Protein AF-A0A7S4AW35-F1 (afdb_monomer)

pLDDT: mean 77.42, std 22.17, range [33.41, 98.44]

Secondary structure (DSSP, 8-state):
---------PPP----------------STTS--SSSPPB----THHHHHHHHHHHTTS--SSSS-GGG-B-TT--B-TTTTTT-TT-----TT---TT--B-TTTTTT-TT-----TT---TT--B-TTTTTT-TT-----TT---TT-SB-----TT-TTSTTSS--

InterPro domains:
  IPR005046 Protein of unknown function DUF285 [PF03382] (67-152)
  IPR011889 Bacterial surface protein 26-residue repeat [TIGR02167] (106-129)
  IPR011889 Bacterial surface protein 26-residue repeat [TIGR02167] (131-151)

Solvent-accessible surface area (backbone atoms only — not comparable to full-atom values): 9885 Å² total; per-residue (Å²): 140,84,92,81,90,85,82,86,87,78,84,81,80,90,77,83,86,77,78,78,72,78,81,78,72,80,75,93,54,78,81,65,76,61,86,68,85,53,50,74,40,81,49,38,29,71,57,35,18,49,51,44,48,41,33,72,74,75,44,80,49,81,70,94,56,64,76,30,41,35,37,33,58,66,22,36,28,42,38,37,32,41,41,63,37,45,81,49,56,74,64,56,58,54,41,44,32,74,50,24,34,32,34,32,22,21,30,22,40,10,32,46,28,55,55,68,57,40,80,41,46,31,64,59,22,32,33,43,31,32,28,56,31,65,19,74,50,47,76,59,72,48,74,70,50,41,51,87,48,36,78,40,82,53,62,88,54,92,76,54,91,61,74,79,77,61,83,85,128

Organism: NCBI:txid44445

Foldseek 3Di:
DDDDDDDDDDDDDDDDPPPPPDDPPAPPDPPPDFPDDAAEDQDEDPVLLVLLVCVLVPHQVPPPTPCLRHACLNYAHLACNCALVCPDADDNQNYACQNYAYQALNCQLNQQHAHENLNYACQNHAYCANNCHNNNNHQYANQNYDCQNHPDPNHPDPRYPRSPPHHDD

Structure (mmCIF, N/CA/C/O backbone):
data_AF-A0A7S4AW35-F1
#
_entry.id   AF-A0A7S4AW35-F1
#
loop_
_atom_site.group_PDB
_atom_site.id
_atom_site.type_symbol
_atom_site.label_atom_id
_atom_site.label_alt_id
_atom_site.label_comp_id
_atom_site.label_asym_id
_atom_site.label_entity_id
_atom_site.label_seq_id
_atom_site.pdbx_PDB_ins_code
_atom_site.Cartn_x
_atom_site.Cartn_y
_atom_site.Cartn_z
_atom_site.occupancy
_atom_site.B_iso_or_equiv
_atom_site.auth_seq_id
_atom_site.auth_comp_id
_atom_site.auth_asym_id
_atom_site.auth_atom_id
_atom_site.pdbx_PDB_model_num
ATOM 1 N N . GLN A 1 1 ? 40.474 -36.986 -66.713 1.00 39.62 1 GLN A N 1
ATOM 2 C CA . GLN A 1 1 ? 40.648 -37.254 -65.265 1.00 39.62 1 GLN A CA 1
ATOM 3 C C . GLN A 1 1 ? 41.690 -36.288 -64.713 1.00 39.62 1 GLN A C 1
ATOM 5 O O . GLN A 1 1 ? 42.639 -36.065 -65.458 1.00 39.62 1 GLN A O 1
ATOM 10 N N . PRO A 1 2 ? 41.627 -35.814 -63.452 1.00 48.81 2 PRO A N 1
ATOM 11 C CA . PRO A 1 2 ? 40.504 -35.621 -62.509 1.00 48.81 2 PRO A CA 1
ATOM 12 C C . PRO A 1 2 ? 40.230 -34.100 -62.270 1.00 48.81 2 PRO A C 1
ATOM 14 O O 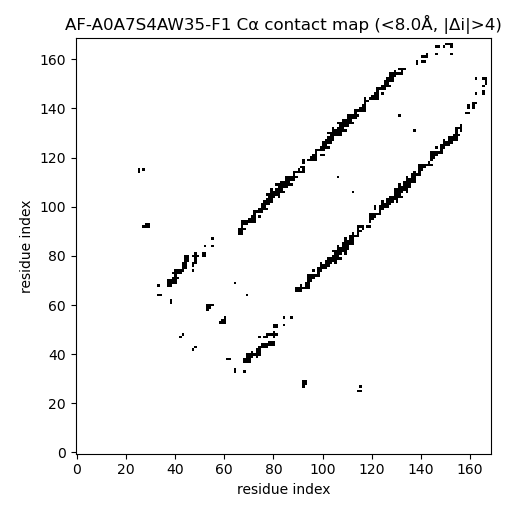. PRO A 1 2 ? 41.099 -33.278 -62.520 1.00 48.81 2 PRO A O 1
ATOM 17 N N . SER A 1 3 ? 38.987 -33.642 -62.084 1.00 40.75 3 SER A N 1
ATOM 18 C CA . SER A 1 3 ? 38.204 -33.493 -60.830 1.00 40.75 3 SER A CA 1
ATOM 19 C C . SER A 1 3 ? 38.509 -32.230 -60.006 1.00 40.75 3 SER A C 1
ATOM 21 O O . SER A 1 3 ? 39.536 -32.195 -59.348 1.00 40.75 3 SER A O 1
ATOM 23 N N . THR A 1 4 ? 37.555 -31.287 -59.977 1.00 48.78 4 THR A N 1
ATOM 24 C CA . THR A 1 4 ? 37.021 -30.524 -58.813 1.00 48.78 4 THR A CA 1
ATOM 25 C C . THR A 1 4 ? 35.886 -29.630 -59.362 1.00 48.78 4 THR A C 1
ATOM 27 O O . THR A 1 4 ? 36.120 -28.765 -60.193 1.00 48.78 4 THR A O 1
ATOM 30 N N . SER A 1 5 ? 34.598 -29.970 -59.236 1.00 43.56 5 SER A N 1
ATOM 31 C CA . SER A 1 5 ? 33.714 -29.843 -58.062 1.00 43.56 5 SER A CA 1
ATOM 32 C C . SER A 1 5 ? 33.812 -28.489 -57.359 1.00 43.56 5 SER A C 1
ATOM 34 O O . SER A 1 5 ? 34.745 -28.306 -56.587 1.00 43.56 5 SER A O 1
ATOM 36 N N . SER A 1 6 ? 32.815 -27.619 -57.578 1.00 44.56 6 SER A N 1
ATOM 37 C CA . SER A 1 6 ? 32.175 -26.794 -56.539 1.00 44.56 6 SER A CA 1
ATOM 38 C C . SER A 1 6 ? 30.828 -26.255 -57.035 1.00 44.56 6 SER A C 1
ATOM 40 O O . SER A 1 6 ? 30.738 -25.592 -58.066 1.00 44.56 6 SER A O 1
ATOM 42 N N . GLN A 1 7 ? 29.789 -26.623 -56.288 1.00 48.72 7 GLN A N 1
ATOM 43 C CA . GLN A 1 7 ? 28.375 -26.270 -56.416 1.00 48.72 7 GLN A CA 1
ATOM 44 C C . GLN A 1 7 ? 28.093 -24.783 -56.107 1.00 48.72 7 GLN A C 1
ATOM 46 O O . GLN A 1 7 ? 28.918 -24.131 -55.467 1.00 48.72 7 GLN A O 1
ATOM 51 N N . PRO A 1 8 ? 26.901 -24.273 -56.475 1.00 43.66 8 PRO A N 1
ATOM 52 C CA . PRO A 1 8 ? 26.403 -22.973 -56.049 1.00 43.66 8 PRO A CA 1
ATOM 53 C C . PRO A 1 8 ? 25.828 -23.037 -54.626 1.00 43.66 8 PRO A C 1
ATOM 55 O O . PRO A 1 8 ? 25.100 -23.969 -54.279 1.00 43.66 8 PRO A O 1
ATOM 58 N N . SER A 1 9 ? 26.132 -22.024 -53.817 1.00 38.19 9 SER A N 1
ATOM 59 C CA . SER A 1 9 ? 25.527 -21.812 -52.501 1.00 38.19 9 SER A CA 1
ATOM 60 C C . SER A 1 9 ? 24.173 -21.123 -52.665 1.00 38.19 9 SER A C 1
ATOM 62 O O . SER A 1 9 ? 24.103 -19.957 -53.042 1.00 38.19 9 SER A O 1
ATOM 64 N N . SER A 1 10 ? 23.101 -21.859 -52.400 1.00 42.84 10 SER A N 1
ATOM 65 C CA . SER A 1 10 ? 21.742 -21.350 -52.220 1.00 42.84 10 SER A CA 1
ATOM 66 C C . SER A 1 10 ? 21.540 -20.905 -50.767 1.00 42.84 10 SER A C 1
ATOM 68 O O . SER A 1 10 ? 21.676 -21.720 -49.854 1.00 42.84 10 SER A O 1
ATOM 70 N N . GLU A 1 11 ? 21.221 -19.625 -50.562 1.00 49.62 11 GLU A N 1
ATOM 71 C CA . GLU A 1 11 ? 20.712 -19.076 -49.296 1.00 49.62 11 GLU A CA 1
ATOM 72 C C . GLU A 1 11 ? 19.312 -19.634 -48.986 1.00 49.62 11 GLU A C 1
ATOM 74 O O . GLU A 1 11 ? 18.457 -19.641 -49.877 1.00 49.62 11 GLU A O 1
ATOM 79 N N . PRO A 1 12 ? 19.026 -20.057 -47.742 1.00 40.75 12 PRO A N 1
ATOM 80 C CA . PRO A 1 12 ? 17.664 -20.301 -47.301 1.00 40.75 12 PRO A CA 1
ATOM 81 C C . PRO A 1 12 ? 17.076 -19.087 -46.563 1.00 40.75 12 PRO A C 1
ATOM 83 O O . PRO A 1 12 ? 17.651 -18.561 -45.615 1.00 40.75 12 PRO A O 1
ATOM 86 N N . SER A 1 13 ? 15.895 -18.698 -47.042 1.00 36.94 13 SER A N 1
ATOM 87 C CA . SER A 1 13 ? 14.679 -18.320 -46.312 1.00 36.94 13 SER A CA 1
ATOM 88 C C . SER A 1 13 ? 14.806 -17.688 -44.923 1.00 36.94 13 SER A C 1
ATOM 90 O O . SER A 1 13 ? 15.115 -18.340 -43.931 1.00 36.94 13 SER A O 1
ATOM 92 N N . SER A 1 14 ? 14.400 -16.422 -44.857 1.00 42.44 14 SER A N 1
ATOM 93 C CA . SER A 1 14 ? 14.075 -15.679 -43.642 1.00 42.44 14 SER A CA 1
ATOM 94 C C . SER A 1 14 ? 12.834 -16.272 -42.959 1.00 42.44 14 SER A C 1
ATOM 96 O O . SER A 1 14 ? 11.731 -16.190 -43.500 1.00 42.44 14 SER A O 1
ATOM 98 N N . GLU A 1 15 ? 12.992 -16.843 -41.766 1.00 43.06 15 GLU A N 1
ATOM 99 C CA . GLU A 1 15 ? 11.875 -17.056 -40.840 1.00 43.06 15 GLU A CA 1
ATOM 100 C C . GLU A 1 15 ? 11.607 -15.766 -40.042 1.00 43.06 15 GLU A C 1
ATOM 102 O O . GLU A 1 15 ? 12.554 -15.080 -39.645 1.00 43.06 15 GLU A O 1
ATOM 107 N N . PRO A 1 16 ? 10.339 -15.406 -39.778 1.00 39.84 16 PRO A N 1
ATOM 108 C CA . PRO A 1 16 ? 10.024 -14.325 -38.862 1.00 39.84 16 PRO A CA 1
ATOM 109 C C . PRO A 1 16 ? 10.220 -14.815 -37.424 1.00 39.84 16 PRO A C 1
ATOM 111 O O . PRO A 1 16 ? 9.550 -15.745 -36.974 1.00 39.84 16 PRO A O 1
ATOM 114 N N . SER A 1 17 ? 11.112 -14.158 -36.684 1.00 33.91 17 SER A N 1
ATOM 115 C CA . SER A 1 17 ? 11.275 -14.347 -35.243 1.00 33.91 17 SER A CA 1
ATOM 116 C C . SER A 1 17 ? 9.997 -13.936 -34.504 1.00 33.91 17 SER A C 1
ATOM 118 O O . SER A 1 17 ? 9.842 -12.799 -34.067 1.00 33.91 17 SER A O 1
ATOM 120 N N . SER A 1 18 ? 9.067 -14.878 -34.355 1.00 42.59 18 SER A N 1
ATOM 121 C CA . SER A 1 18 ? 8.039 -14.848 -33.320 1.00 42.59 18 SER A CA 1
ATOM 122 C C . SER A 1 18 ? 8.705 -15.238 -32.002 1.00 42.59 18 SER A C 1
ATOM 124 O O . SER A 1 18 ? 8.701 -16.397 -31.591 1.00 42.59 18 SER A O 1
ATOM 126 N N . SER A 1 19 ? 9.344 -14.273 -31.342 1.00 33.41 19 SER A N 1
ATOM 127 C CA . SER A 1 19 ? 9.778 -14.455 -29.960 1.00 33.41 19 SER A CA 1
ATOM 128 C C . SER A 1 19 ? 8.559 -14.312 -29.057 1.00 33.41 19 SER A C 1
ATOM 130 O O . SER A 1 19 ? 8.253 -13.240 -28.538 1.00 33.41 19 SER A O 1
ATOM 132 N N . SER A 1 20 ? 7.848 -15.425 -28.902 1.00 40.25 20 SER A N 1
ATOM 133 C CA . SER A 1 20 ? 6.962 -15.655 -27.769 1.00 40.25 20 SER A CA 1
ATOM 134 C C . SER A 1 20 ? 7.839 -15.681 -26.520 1.00 40.25 20 SER A C 1
ATOM 136 O O . SER A 1 20 ? 8.495 -16.679 -26.227 1.00 40.25 20 SER A O 1
ATOM 138 N N . GLN A 1 21 ? 7.931 -14.546 -25.832 1.00 39.38 21 GLN A N 1
ATOM 139 C CA . GLN A 1 21 ? 8.588 -14.487 -24.537 1.00 39.38 21 GLN A CA 1
ATOM 140 C C . GLN A 1 21 ? 7.708 -15.263 -23.542 1.00 39.38 21 GLN A C 1
ATOM 142 O O . GLN A 1 21 ? 6.502 -15.002 -23.489 1.00 39.38 21 GLN A O 1
ATOM 147 N N . PRO A 1 22 ? 8.250 -16.233 -22.783 1.00 39.16 22 PRO A N 1
ATOM 148 C CA . PRO A 1 22 ? 7.467 -16.958 -21.797 1.00 39.16 22 PRO A CA 1
ATOM 149 C C . PRO A 1 22 ? 6.936 -15.975 -20.763 1.00 39.16 22 PRO A C 1
ATOM 151 O O . PRO A 1 22 ? 7.695 -15.189 -20.196 1.00 39.16 22 PRO A O 1
ATOM 154 N N . SER A 1 23 ? 5.629 -16.035 -20.534 1.00 37.88 23 SER A N 1
ATOM 155 C CA . SER A 1 23 ? 4.948 -15.414 -19.409 1.00 37.88 23 SER A CA 1
ATOM 156 C C . SER A 1 23 ? 5.687 -15.815 -18.132 1.00 37.88 23 SER A C 1
ATOM 158 O O . SER A 1 23 ? 5.609 -16.962 -17.694 1.00 37.88 23 SER A O 1
ATOM 160 N N . SER A 1 24 ? 6.466 -14.894 -17.571 1.00 41.25 24 SER A N 1
ATOM 161 C CA . SER A 1 24 ? 7.074 -15.049 -16.257 1.00 41.25 24 SER A CA 1
ATOM 162 C C . SER A 1 24 ? 5.936 -15.230 -15.260 1.00 41.25 24 SER A C 1
ATOM 164 O O . SER A 1 24 ? 5.191 -14.289 -14.989 1.00 41.25 24 SER A O 1
ATOM 166 N N . GLN A 1 25 ? 5.746 -16.466 -14.796 1.00 39.09 25 GLN A N 1
ATOM 167 C CA . GLN A 1 25 ? 4.760 -16.782 -13.771 1.00 39.09 25 GLN A CA 1
ATOM 168 C C . GLN A 1 25 ? 4.982 -15.856 -12.565 1.00 39.09 25 GLN A C 1
ATOM 170 O O . GLN A 1 25 ? 6.132 -15.714 -12.137 1.00 39.09 25 GLN A O 1
ATOM 175 N N . PRO A 1 26 ? 3.927 -15.244 -11.997 1.00 45.91 26 PRO A N 1
ATOM 176 C CA . PRO A 1 26 ? 4.059 -14.525 -10.743 1.00 45.91 26 PRO A CA 1
ATOM 177 C C . PRO A 1 26 ? 4.496 -15.543 -9.692 1.00 45.91 26 PRO A C 1
ATOM 179 O O . PRO A 1 26 ? 3.840 -16.562 -9.475 1.00 45.91 26 PRO A O 1
ATOM 182 N N . SER A 1 27 ? 5.656 -15.322 -9.089 1.00 45.56 27 SER A N 1
ATOM 183 C CA . SER A 1 27 ? 6.138 -16.130 -7.978 1.00 45.56 27 SER A CA 1
ATOM 184 C C . SER A 1 27 ? 5.174 -15.949 -6.804 1.00 45.56 27 SER A C 1
ATOM 186 O O . SER A 1 27 ? 5.272 -14.973 -6.073 1.00 45.56 27 SER A O 1
ATOM 188 N N . THR A 1 28 ? 4.239 -16.880 -6.618 1.00 52.91 28 THR A N 1
ATOM 189 C CA . THR A 1 28 ? 3.205 -16.886 -5.561 1.00 52.91 28 THR A CA 1
ATOM 190 C C . THR A 1 28 ? 3.763 -17.224 -4.171 1.00 52.91 28 THR A C 1
ATOM 192 O O . THR A 1 28 ? 3.100 -17.854 -3.352 1.00 52.91 28 THR A O 1
ATOM 195 N N . SER A 1 29 ? 5.037 -16.934 -3.919 1.00 61.53 29 SER A N 1
ATOM 196 C CA . SER A 1 29 ? 5.746 -17.424 -2.744 1.00 61.53 29 SER A CA 1
ATOM 197 C C . SER A 1 29 ? 6.919 -16.519 -2.404 1.00 61.53 29 SER A C 1
ATOM 199 O O . SER A 1 29 ? 7.776 -16.248 -3.245 1.00 61.53 29 SER A O 1
ATOM 201 N N . CYS A 1 30 ? 7.021 -16.156 -1.126 1.00 67.19 30 CYS A N 1
ATOM 202 C CA . CYS A 1 30 ? 8.206 -15.531 -0.533 1.00 67.19 30 CYS A CA 1
ATOM 203 C C . CYS A 1 30 ? 9.422 -16.463 -0.426 1.00 67.19 30 CYS A C 1
ATOM 205 O O . CYS A 1 30 ? 10.389 -16.141 0.259 1.00 67.19 30 CYS A O 1
ATOM 207 N N . GLY A 1 31 ? 9.373 -17.629 -1.075 1.00 52.94 31 GLY A N 1
ATOM 208 C CA . GLY A 1 31 ? 10.365 -18.695 -0.981 1.00 52.94 31 GLY A CA 1
ATOM 209 C C . GLY A 1 31 ? 11.678 -18.440 -1.721 1.00 52.94 31 GLY A C 1
ATOM 210 O O . GLY A 1 31 ? 12.586 -19.257 -1.598 1.00 52.94 31 GLY A O 1
ATOM 211 N N . SER A 1 32 ? 11.815 -17.332 -2.459 1.00 60.16 32 SER A N 1
ATOM 212 C CA . SER A 1 32 ? 13.132 -16.891 -2.937 1.00 60.16 32 SER A CA 1
ATOM 213 C C . SER A 1 32 ? 13.781 -16.015 -1.862 1.00 60.16 32 SER A C 1
ATOM 215 O O . SER A 1 32 ? 13.203 -14.990 -1.496 1.00 60.16 32 SER A O 1
ATOM 217 N N . PRO A 1 33 ? 14.950 -16.398 -1.316 1.00 61.12 33 PRO A N 1
ATOM 218 C CA . PRO A 1 33 ? 15.530 -15.706 -0.182 1.00 61.12 33 PRO A CA 1
ATOM 219 C C . PRO A 1 33 ? 15.981 -14.325 -0.636 1.00 61.12 33 PRO A C 1
ATOM 221 O O . PRO A 1 33 ? 16.891 -14.200 -1.454 1.00 61.12 33 PRO A O 1
ATOM 224 N N . CYS A 1 34 ? 15.351 -13.292 -0.085 1.00 72.00 34 CYS A N 1
ATOM 225 C CA . CYS A 1 34 ? 15.934 -11.962 -0.039 1.00 72.00 34 CYS A CA 1
ATOM 226 C C . CYS A 1 34 ? 17.386 -12.111 0.436 1.00 72.00 34 CYS A C 1
ATOM 228 O O . CYS A 1 34 ? 17.597 -12.586 1.556 1.00 72.00 34 CYS A O 1
ATOM 230 N N . PRO A 1 35 ? 18.385 -11.833 -0.421 1.00 64.44 35 PRO A N 1
ATOM 231 C CA . PRO A 1 35 ? 19.767 -12.063 -0.056 1.00 64.44 35 PRO A CA 1
ATOM 232 C C . PRO A 1 35 ? 20.103 -11.037 1.025 1.00 64.44 35 PRO A C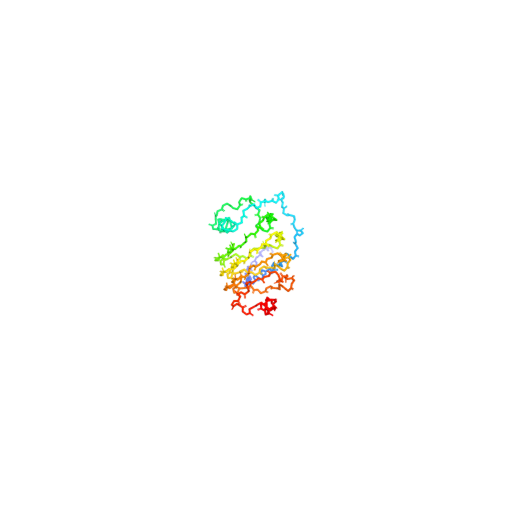 1
ATOM 234 O O . PRO A 1 35 ? 20.069 -9.839 0.759 1.00 64.44 35 PRO A O 1
ATOM 237 N N . ASN A 1 36 ? 20.431 -11.513 2.230 1.00 62.50 36 ASN A N 1
ATOM 238 C CA . ASN A 1 36 ? 20.802 -10.729 3.421 1.00 62.50 36 ASN A CA 1
ATOM 239 C C . ASN A 1 36 ? 19.649 -10.238 4.322 1.00 62.50 36 ASN A C 1
ATOM 241 O O . ASN A 1 36 ? 18.469 -10.521 4.118 1.00 62.50 36 ASN A O 1
ATOM 245 N N . MET A 1 37 ? 20.059 -9.533 5.386 1.00 74.00 37 MET A N 1
ATOM 246 C CA . MET A 1 37 ? 19.211 -8.865 6.371 1.00 74.00 37 MET A CA 1
ATOM 247 C C . MET A 1 37 ? 18.284 -7.884 5.646 1.00 74.00 37 MET A C 1
ATOM 249 O O . MET A 1 37 ? 18.757 -6.961 4.981 1.00 74.00 37 MET A O 1
ATOM 253 N N . ARG A 1 38 ? 16.973 -8.134 5.731 1.00 82.75 38 ARG A N 1
ATOM 254 C CA . ARG A 1 38 ? 15.949 -7.305 5.092 1.00 82.75 38 ARG A CA 1
ATOM 255 C C . ARG A 1 38 ? 16.095 -5.848 5.552 1.00 82.75 38 ARG A C 1
ATOM 257 O O . ARG A 1 38 ? 16.284 -5.625 6.750 1.00 82.75 38 ARG A O 1
ATOM 264 N N . PRO A 1 39 ? 16.004 -4.862 4.647 1.00 88.62 39 PRO A N 1
ATOM 265 C CA . PRO A 1 39 ? 16.011 -3.456 5.027 1.00 88.62 39 PRO A CA 1
ATOM 266 C C . PRO A 1 39 ? 14.804 -3.172 5.912 1.00 88.62 39 PRO A C 1
ATOM 268 O O . PRO A 1 39 ? 13.672 -3.348 5.464 1.00 88.62 39 PRO A O 1
ATOM 271 N N . VAL A 1 40 ? 15.038 -2.766 7.159 1.00 91.56 40 VAL A N 1
ATOM 272 C CA . VAL A 1 40 ? 13.952 -2.413 8.077 1.00 91.56 40 VAL A CA 1
ATOM 273 C C . VAL A 1 40 ? 13.448 -1.023 7.725 1.00 91.56 40 VAL A C 1
ATOM 275 O O . VAL A 1 40 ? 14.198 -0.047 7.783 1.00 91.56 40 VAL A O 1
ATOM 278 N N . VAL A 1 41 ? 12.168 -0.932 7.384 1.00 93.50 41 VAL A N 1
ATOM 279 C CA . VAL A 1 41 ? 11.486 0.326 7.102 1.00 93.50 41 VAL A CA 1
ATOM 280 C C . VAL A 1 41 ? 10.740 0.762 8.354 1.00 93.50 41 VAL A C 1
ATOM 282 O O . VAL A 1 41 ? 9.737 0.171 8.740 1.00 93.50 41 VAL A O 1
ATOM 285 N N . SER A 1 42 ? 11.237 1.818 8.994 1.00 93.88 42 SER A N 1
ATOM 286 C CA . SER A 1 42 ? 10.688 2.349 10.249 1.00 93.88 42 SER A CA 1
ATOM 287 C C . SER A 1 42 ? 9.933 3.674 10.081 1.00 93.88 42 SER A C 1
ATOM 289 O O . SER A 1 42 ? 9.684 4.366 11.066 1.00 93.88 42 SER A O 1
ATOM 291 N N . VAL A 1 43 ? 9.621 4.066 8.844 1.00 96.44 43 VAL A N 1
ATOM 292 C CA . VAL A 1 43 ? 8.857 5.282 8.515 1.00 96.44 43 VAL A CA 1
ATOM 293 C C . VAL A 1 43 ? 7.422 4.929 8.122 1.00 96.44 43 VAL A C 1
ATOM 295 O O . VAL A 1 43 ? 7.133 3.797 7.750 1.00 96.44 43 VAL A O 1
ATOM 298 N N . SER A 1 44 ? 6.490 5.872 8.232 1.00 98.31 44 SER A N 1
ATOM 299 C CA . SER A 1 44 ? 5.061 5.668 7.936 1.00 98.31 44 SER A CA 1
ATOM 300 C C . SER A 1 44 ? 4.452 6.934 7.324 1.00 98.31 44 SER A C 1
ATOM 302 O O . SER A 1 44 ? 5.067 8.001 7.350 1.00 98.31 44 SER A O 1
ATOM 304 N N . GLY A 1 45 ? 3.258 6.822 6.745 1.00 97.81 45 GLY A N 1
ATOM 305 C CA . GLY A 1 45 ? 2.499 7.939 6.187 1.00 97.81 45 GLY A CA 1
ATOM 306 C C . GLY A 1 45 ? 3.252 8.652 5.064 1.00 97.81 45 GLY A C 1
ATOM 307 O O . GLY A 1 45 ? 3.758 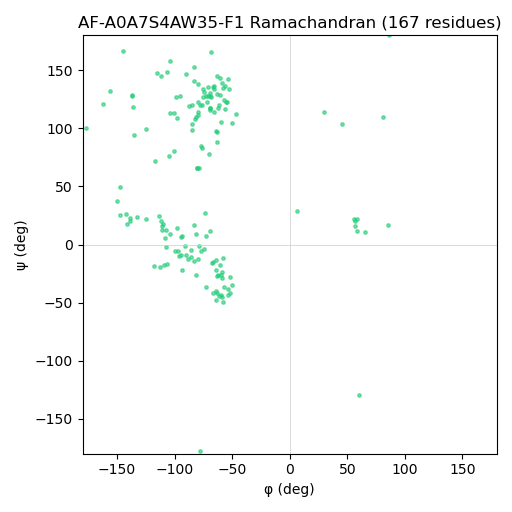8.019 4.134 1.00 97.81 45 GLY A O 1
ATOM 308 N N . SER A 1 46 ? 3.356 9.981 5.157 1.00 96.56 46 SER A N 1
ATOM 309 C CA . SER A 1 46 ? 4.046 10.801 4.152 1.00 96.56 46 SER A CA 1
ATOM 310 C C . SER A 1 46 ? 5.498 10.385 3.933 1.00 96.56 46 SER A C 1
ATOM 312 O O . SER A 1 46 ? 5.962 10.397 2.796 1.00 96.56 46 SER A O 1
ATOM 314 N N . ASP A 1 47 ? 6.200 9.974 4.987 1.00 96.81 47 ASP A N 1
ATOM 315 C CA . ASP A 1 47 ? 7.612 9.603 4.893 1.00 96.81 47 ASP A CA 1
ATOM 316 C C . ASP A 1 47 ? 7.782 8.264 4.169 1.00 96.81 47 ASP A C 1
ATOM 318 O O . ASP A 1 47 ? 8.692 8.107 3.356 1.00 96.81 47 ASP A O 1
ATOM 322 N N . PHE A 1 48 ? 6.859 7.322 4.386 1.00 96.81 48 PHE A N 1
ATOM 323 C CA . PHE A 1 48 ? 6.830 6.061 3.643 1.00 96.81 48 PHE A CA 1
ATOM 324 C C . PHE A 1 48 ? 6.501 6.281 2.160 1.00 96.81 48 PHE A C 1
ATOM 326 O O . PHE A 1 48 ? 7.174 5.736 1.284 1.00 96.81 48 PHE A O 1
ATOM 333 N N . LYS A 1 49 ? 5.537 7.161 1.856 1.00 96.06 49 LYS A N 1
ATOM 334 C CA . LYS A 1 49 ? 5.246 7.582 0.476 1.00 96.06 49 LYS A CA 1
ATOM 335 C C . LYS A 1 49 ? 6.461 8.218 -0.205 1.00 96.06 49 LYS A C 1
ATOM 337 O O . LYS A 1 49 ? 6.745 7.916 -1.367 1.00 96.06 49 LYS A O 1
ATOM 342 N N . LEU A 1 50 ? 7.166 9.112 0.489 1.00 94.00 50 LEU A N 1
ATOM 343 C CA . LEU A 1 50 ? 8.368 9.761 -0.040 1.00 94.00 50 LEU A CA 1
ATOM 344 C C . LEU A 1 50 ? 9.490 8.749 -0.282 1.00 94.00 50 LEU A C 1
ATOM 346 O O . LEU A 1 50 ? 10.155 8.832 -1.313 1.00 94.00 50 LEU A O 1
ATOM 350 N N . LEU A 1 51 ? 9.662 7.775 0.616 1.00 93.19 51 LEU A N 1
ATOM 351 C CA . LEU A 1 51 ? 10.633 6.693 0.460 1.00 93.19 51 LEU A CA 1
ATOM 352 C C . LEU A 1 51 ? 10.381 5.891 -0.827 1.00 93.19 51 LEU A C 1
ATOM 354 O O . LEU A 1 51 ? 11.302 5.708 -1.623 1.00 93.19 51 LEU A O 1
ATOM 358 N N . ILE A 1 52 ? 9.135 5.472 -1.068 1.00 93.62 52 ILE A N 1
ATOM 359 C CA . ILE A 1 52 ? 8.759 4.747 -2.292 1.00 93.62 52 ILE A CA 1
ATOM 360 C C . ILE A 1 52 ? 8.950 5.626 -3.526 1.00 93.62 52 ILE A C 1
ATOM 362 O O . ILE A 1 52 ? 9.585 5.201 -4.488 1.00 93.62 52 ILE A O 1
ATOM 366 N N . SER A 1 53 ? 8.457 6.865 -3.490 1.00 92.31 53 SER A N 1
ATOM 367 C CA . SER A 1 53 ? 8.556 7.789 -4.627 1.00 92.31 53 SER A CA 1
ATOM 368 C C . SER A 1 53 ? 10.014 8.048 -5.015 1.00 92.31 53 SER A C 1
ATOM 370 O O . SER A 1 53 ? 10.349 8.002 -6.194 1.00 92.31 53 SER A O 1
ATOM 372 N N . SER A 1 54 ? 10.884 8.252 -4.021 1.00 90.75 54 SER A N 1
ATOM 373 C CA . SER A 1 54 ? 12.328 8.422 -4.212 1.00 90.75 54 SER A CA 1
ATOM 374 C C . SER A 1 54 ? 12.965 7.185 -4.849 1.00 90.75 54 SER A C 1
ATOM 376 O O . SER A 1 54 ? 13.735 7.307 -5.800 1.00 90.75 54 SER A O 1
ATOM 378 N N . CYS A 1 55 ? 12.607 5.988 -4.376 1.00 89.88 55 CYS A N 1
ATOM 379 C CA . CYS A 1 55 ? 13.100 4.732 -4.940 1.00 89.88 55 CYS A CA 1
ATOM 380 C C . CYS A 1 55 ? 12.662 4.546 -6.409 1.00 89.88 55 CYS A C 1
ATOM 382 O O . CYS A 1 55 ? 13.474 4.165 -7.251 1.00 89.88 55 CYS A O 1
ATOM 384 N N . LEU A 1 56 ? 11.414 4.880 -6.755 1.00 89.44 56 LEU A N 1
ATOM 385 C CA . LEU A 1 56 ? 10.871 4.665 -8.102 1.00 89.44 56 LEU A CA 1
ATOM 386 C C . LEU A 1 56 ? 11.267 5.743 -9.126 1.00 89.44 56 LEU A C 1
ATOM 388 O O . LEU A 1 56 ? 11.346 5.450 -10.317 1.00 89.44 56 LEU A O 1
ATOM 392 N N . SER A 1 57 ? 11.572 6.973 -8.703 1.00 85.75 57 SER A N 1
ATOM 393 C CA . SER A 1 57 ? 11.954 8.071 -9.606 1.00 85.75 57 SER A CA 1
ATOM 394 C C . SER A 1 57 ? 13.436 8.070 -10.021 1.00 85.75 57 SER A C 1
ATOM 396 O O . SER A 1 57 ? 13.946 9.094 -10.474 1.00 85.75 57 SER A O 1
ATOM 398 N N . GLY A 1 58 ? 14.151 6.955 -9.840 1.00 69.75 58 GLY A N 1
ATOM 399 C CA . GLY A 1 58 ? 15.590 6.847 -10.114 1.00 69.75 58 GLY A CA 1
ATOM 400 C C . GLY A 1 58 ? 16.496 7.304 -8.964 1.00 69.75 58 GLY A C 1
ATOM 401 O O . GLY A 1 58 ? 17.678 7.567 -9.188 1.00 69.75 58 GLY A O 1
ATOM 402 N N . GLY A 1 59 ? 15.958 7.426 -7.746 1.00 62.97 59 GLY A N 1
ATOM 403 C CA . GLY A 1 59 ? 16.747 7.611 -6.531 1.00 62.97 59 GLY A CA 1
ATOM 404 C C . GLY A 1 59 ? 17.381 6.308 -6.037 1.00 62.97 59 GLY A C 1
ATOM 405 O O . GLY A 1 59 ? 17.281 5.251 -6.659 1.00 62.97 59 GLY A O 1
ATOM 406 N N . ILE A 1 60 ? 18.072 6.381 -4.899 1.00 59.84 60 ILE A N 1
ATOM 407 C CA . ILE A 1 60 ? 18.706 5.211 -4.286 1.00 59.84 60 ILE A CA 1
ATOM 408 C C . ILE A 1 60 ? 17.636 4.457 -3.489 1.00 59.84 60 ILE A C 1
ATOM 410 O O . ILE A 1 60 ? 17.216 4.913 -2.427 1.00 59.84 60 ILE A O 1
ATOM 414 N N . CYS A 1 61 ? 17.207 3.293 -3.981 1.00 71.00 61 CYS A N 1
ATOM 415 C CA . CYS A 1 61 ? 16.540 2.289 -3.153 1.00 71.00 61 CYS A CA 1
ATOM 416 C C . CYS A 1 61 ? 17.599 1.694 -2.208 1.00 71.00 61 CYS A C 1
ATOM 418 O O . CYS A 1 61 ? 18.188 0.651 -2.490 1.00 71.00 61 CYS A O 1
ATOM 420 N N . GLU A 1 62 ? 17.949 2.417 -1.145 1.00 64.94 62 GLU A N 1
ATOM 421 C CA . GLU A 1 62 ? 18.877 1.926 -0.124 1.00 64.94 62 GLU A CA 1
ATOM 422 C C . GLU A 1 62 ? 18.205 0.784 0.648 1.00 64.94 62 GLU A C 1
ATOM 424 O O . GLU A 1 62 ? 17.112 0.992 1.186 1.00 64.94 62 GLU A O 1
ATOM 429 N N . PRO A 1 63 ? 18.827 -0.401 0.766 1.00 64.75 63 PRO A N 1
ATOM 430 C CA . PRO A 1 63 ? 19.990 -0.949 0.069 1.00 64.75 63 PRO A CA 1
ATOM 431 C C . PRO A 1 63 ? 19.548 -1.883 -1.068 1.00 64.75 63 PRO A C 1
ATOM 433 O O . PRO A 1 63 ? 18.799 -2.805 -0.782 1.00 64.75 63 PRO A O 1
ATOM 436 N N . GLY A 1 64 ? 20.043 -1.660 -2.299 1.00 69.81 64 GLY A N 1
ATOM 437 C CA . GLY A 1 64 ? 20.047 -2.460 -3.554 1.00 69.81 64 GLY A CA 1
ATOM 438 C C . GLY A 1 64 ? 19.271 -3.786 -3.692 1.00 69.81 64 GLY A C 1
ATOM 439 O O . GLY A 1 64 ? 19.680 -4.660 -4.455 1.00 69.81 64 GLY A O 1
ATOM 440 N N . LEU A 1 65 ? 18.179 -3.955 -2.966 1.00 79.25 65 LEU A N 1
ATOM 441 C CA . LEU A 1 65 ? 17.345 -5.132 -2.854 1.00 79.25 65 LEU A CA 1
ATOM 442 C C . LEU A 1 65 ? 15.977 -4.783 -3.435 1.00 79.25 65 LEU A C 1
ATOM 444 O O . LEU A 1 65 ? 15.525 -3.642 -3.298 1.00 79.25 65 LEU A O 1
ATOM 448 N N . PRO A 1 66 ? 15.291 -5.757 -4.052 1.00 84.62 66 PRO A N 1
ATOM 449 C CA . PRO A 1 66 ? 13.926 -5.554 -4.511 1.00 84.62 66 PRO A CA 1
ATOM 450 C C . PRO A 1 66 ? 13.031 -5.04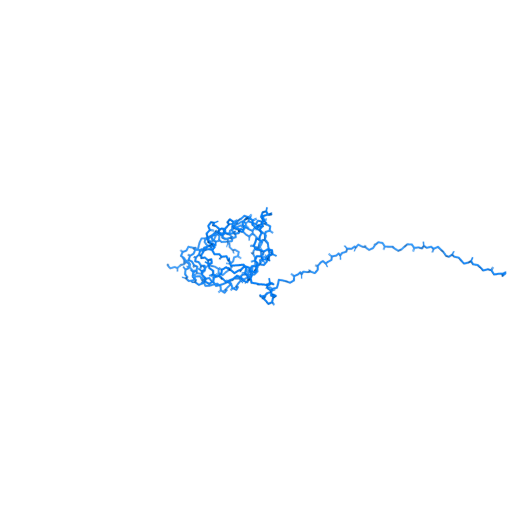5 -3.376 1.00 84.62 66 PRO A C 1
ATOM 452 O O . PRO A 1 66 ? 13.137 -5.521 -2.246 1.00 84.62 66 PRO A O 1
ATOM 455 N N . MET A 1 67 ? 12.105 -4.139 -3.693 1.00 88.56 67 MET A N 1
ATOM 456 C CA . MET A 1 67 ? 11.089 -3.606 -2.768 1.00 88.56 67 MET A CA 1
ATOM 457 C C . MET A 1 67 ? 10.333 -4.718 -2.015 1.00 88.56 67 MET A C 1
ATOM 459 O O . MET A 1 67 ? 10.045 -4.595 -0.825 1.00 88.56 67 MET A O 1
ATOM 463 N N . ASN A 1 68 ? 10.094 -5.855 -2.682 1.00 89.56 68 ASN A N 1
ATOM 464 C CA . ASN A 1 68 ? 9.524 -7.069 -2.090 1.00 89.56 68 ASN A CA 1
ATOM 465 C C . ASN A 1 68 ? 10.250 -7.542 -0.817 1.00 89.56 68 ASN A C 1
ATOM 467 O O . ASN A 1 68 ? 9.668 -8.217 0.021 1.00 89.56 68 ASN A O 1
ATOM 471 N N . CYS A 1 69 ? 11.540 -7.237 -0.686 1.00 88.69 69 CYS A N 1
ATOM 472 C CA . CYS A 1 69 ? 12.391 -7.697 0.404 1.00 88.69 69 CYS A CA 1
ATOM 473 C C . CYS A 1 69 ? 12.443 -6.758 1.605 1.00 88.69 69 CYS A C 1
ATOM 475 O O . CYS A 1 69 ? 13.134 -7.076 2.574 1.00 88.69 69 CYS A O 1
ATOM 477 N N . TRP A 1 70 ? 11.757 -5.620 1.555 1.00 91.19 70 TRP A N 1
ATOM 478 C CA . TRP A 1 70 ? 11.705 -4.689 2.674 1.00 91.19 70 TRP A CA 1
ATOM 479 C C . TRP A 1 70 ? 10.967 -5.317 3.859 1.00 91.19 70 TRP A C 1
ATOM 481 O O . TRP A 1 70 ? 9.926 -5.957 3.701 1.00 91.19 70 TRP A O 1
ATOM 491 N N . ASP A 1 71 ? 11.521 -5.145 5.056 1.00 92.19 71 ASP A N 1
ATOM 492 C CA . ASP A 1 71 ? 10.828 -5.444 6.301 1.00 92.19 71 ASP A CA 1
ATOM 493 C C . ASP A 1 71 ? 9.995 -4.222 6.691 1.00 92.19 71 ASP A C 1
ATOM 495 O O . ASP A 1 71 ? 10.506 -3.238 7.227 1.00 92.19 71 ASP A O 1
ATOM 499 N N . VAL A 1 72 ? 8.704 -4.292 6.371 1.00 95.19 72 VAL A N 1
ATOM 500 C CA . VAL A 1 72 ? 7.718 -3.243 6.657 1.00 95.19 72 VAL A CA 1
ATOM 501 C C . VAL A 1 72 ? 6.899 -3.528 7.920 1.00 95.19 72 VAL A C 1
ATOM 503 O O . VAL A 1 72 ? 5.899 -2.857 8.152 1.00 95.19 72 VAL A O 1
ATOM 506 N N . SER A 1 73 ? 7.323 -4.471 8.771 1.00 96.44 73 SER A N 1
ATOM 507 C CA . SER A 1 73 ? 6.580 -4.871 9.982 1.00 96.44 73 SER A CA 1
ATOM 508 C C . SER A 1 73 ? 6.370 -3.734 10.998 1.00 96.44 73 SER A C 1
ATOM 510 O O . SER A 1 73 ? 5.483 -3.814 11.851 1.00 96.44 73 SER A O 1
ATOM 512 N N . PHE A 1 74 ? 7.146 -2.650 10.897 1.00 97.00 74 PHE A N 1
ATOM 513 C CA . PHE A 1 74 ? 7.009 -1.433 11.707 1.00 97.00 74 PHE A CA 1
ATOM 514 C C . PHE A 1 74 ? 6.165 -0.334 11.044 1.00 97.00 74 PHE A C 1
ATOM 516 O O . PHE A 1 74 ? 5.856 0.671 11.689 1.00 97.00 74 PHE A O 1
ATOM 523 N N . VAL A 1 75 ? 5.798 -0.491 9.772 1.00 98.38 75 VAL A N 1
ATOM 524 C CA . VAL A 1 75 ? 4.999 0.492 9.038 1.00 98.38 75 VAL A CA 1
ATOM 525 C C . VAL A 1 75 ? 3.548 0.397 9.504 1.00 98.38 75 VAL A C 1
ATOM 527 O O . VAL A 1 75 ? 2.940 -0.670 9.500 1.00 98.38 75 VAL A O 1
ATOM 530 N N . THR A 1 76 ? 2.981 1.531 9.911 1.00 98.44 76 THR A N 1
ATOM 531 C CA . THR A 1 76 ? 1.607 1.609 10.445 1.00 98.44 76 THR A CA 1
ATOM 532 C C . THR A 1 76 ? 0.651 2.371 9.532 1.00 98.44 76 THR A C 1
ATOM 534 O O . THR A 1 76 ? -0.565 2.196 9.624 1.00 98.44 76 THR A O 1
ATOM 537 N N . ASP A 1 77 ? 1.185 3.187 8.626 1.00 98.44 77 ASP A N 1
ATOM 538 C CA . ASP A 1 77 ? 0.424 4.002 7.685 1.00 98.44 77 ASP A CA 1
ATOM 539 C C . ASP A 1 77 ? 1.076 3.914 6.299 1.00 98.44 77 ASP A C 1
ATOM 541 O O . ASP A 1 77 ? 2.239 4.285 6.127 1.00 98.44 77 ASP A O 1
ATOM 545 N N . MET A 1 78 ? 0.324 3.400 5.326 1.00 98.31 78 MET A N 1
ATOM 546 C CA . MET A 1 78 ? 0.714 3.249 3.920 1.00 98.31 78 MET A CA 1
ATOM 547 C C . MET A 1 78 ? -0.092 4.176 2.993 1.00 98.31 78 MET A C 1
ATOM 549 O O . MET A 1 78 ? -0.196 3.940 1.787 1.00 98.31 78 MET A O 1
ATOM 553 N N . THR A 1 79 ? -0.682 5.235 3.546 1.00 97.50 79 THR A N 1
ATOM 554 C CA . THR A 1 79 ? -1.525 6.184 2.816 1.00 97.50 79 THR A CA 1
ATOM 555 C C . THR A 1 79 ? -0.785 6.774 1.611 1.00 97.50 79 THR A C 1
ATOM 557 O O . THR A 1 79 ? 0.285 7.371 1.738 1.00 97.50 79 THR A O 1
ATOM 560 N N . TYR A 1 80 ? -1.368 6.600 0.421 1.00 97.62 80 TYR A N 1
ATOM 561 C CA . TYR A 1 80 ? -0.840 7.047 -0.874 1.00 97.62 80 TYR A CA 1
ATOM 562 C C . TYR A 1 80 ? 0.573 6.549 -1.233 1.00 97.62 80 TYR A C 1
ATOM 564 O O . TYR A 1 80 ? 1.244 7.170 -2.060 1.00 97.62 80 TYR A O 1
ATOM 572 N N . ALA A 1 81 ? 1.037 5.446 -0.641 1.00 97.88 81 ALA A N 1
ATOM 573 C CA . ALA A 1 81 ? 2.401 4.936 -0.798 1.00 97.88 81 ALA A CA 1
ATOM 574 C C . ALA A 1 81 ? 2.836 4.734 -2.267 1.00 97.88 81 ALA A C 1
ATOM 576 O O . ALA A 1 81 ? 3.926 5.158 -2.646 1.00 97.88 81 ALA A O 1
ATOM 577 N N . PHE A 1 82 ? 1.961 4.169 -3.102 1.00 97.19 82 PHE A N 1
ATOM 578 C CA . PHE A 1 82 ? 2.161 3.962 -4.541 1.00 97.19 82 PHE A CA 1
ATOM 579 C C . PHE A 1 82 ? 1.267 4.862 -5.401 1.00 97.19 82 PHE A C 1
ATOM 581 O O . PHE A 1 82 ? 1.092 4.603 -6.592 1.00 97.19 82 PHE A O 1
ATOM 588 N N . SER A 1 83 ? 0.710 5.937 -4.834 1.00 96.19 83 SER A N 1
ATOM 589 C CA . SER A 1 83 ? -0.143 6.834 -5.614 1.00 96.19 83 SER A CA 1
ATOM 590 C C . SER A 1 83 ? 0.634 7.385 -6.812 1.00 96.19 83 SER A C 1
ATOM 592 O O . SER A 1 83 ? 1.770 7.837 -6.623 1.00 96.19 83 SER A O 1
ATOM 594 N N . TRP A 1 84 ? 0.021 7.391 -7.997 1.00 95.75 84 TRP A N 1
ATOM 595 C CA . TRP A 1 84 ? 0.598 7.892 -9.252 1.00 95.75 84 TRP A CA 1
ATOM 596 C C . TRP A 1 84 ? 1.806 7.107 -9.787 1.00 95.75 84 TRP A C 1
ATOM 598 O O . TRP A 1 84 ? 2.461 7.551 -10.732 1.00 95.75 84 TRP A O 1
ATOM 608 N N . GLN A 1 85 ? 2.115 5.932 -9.229 1.00 95.31 85 GLN A N 1
ATOM 609 C CA . GLN A 1 85 ? 3.198 5.074 -9.721 1.00 95.31 85 GLN A CA 1
ATOM 610 C C . GLN A 1 85 ? 2.735 4.271 -10.946 1.00 95.31 85 GLN A C 1
ATOM 612 O O . GLN A 1 85 ? 2.632 3.048 -10.917 1.00 95.31 85 GLN A O 1
ATOM 617 N N . GLN A 1 86 ? 2.448 4.981 -12.041 1.00 93.94 86 GLN A N 1
ATOM 618 C CA . GLN A 1 86 ? 1.762 4.465 -13.235 1.00 93.94 86 GLN A CA 1
ATOM 619 C C . GLN A 1 86 ? 2.463 3.286 -13.920 1.00 93.94 86 GLN A C 1
ATOM 621 O O . GLN A 1 86 ? 1.810 2.521 -14.615 1.00 93.94 86 GLN A O 1
ATOM 626 N N . ASN A 1 87 ? 3.775 3.128 -13.727 1.00 93.50 87 ASN A N 1
ATOM 627 C CA . ASN A 1 87 ? 4.567 2.065 -14.354 1.00 93.50 87 ASN A CA 1
ATOM 628 C C . ASN A 1 87 ? 4.988 0.958 -13.375 1.00 93.50 87 ASN A C 1
ATOM 630 O O . ASN A 1 87 ? 5.656 0.011 -13.785 1.00 93.50 87 ASN A O 1
ATOM 634 N N . TYR A 1 88 ? 4.657 1.079 -12.086 1.00 92.88 88 TYR A N 1
ATOM 635 C CA . TYR A 1 88 ? 5.105 0.120 -11.082 1.00 92.88 88 TYR A CA 1
ATOM 636 C C . TYR A 1 88 ? 4.246 -1.146 -11.105 1.00 92.88 88 TYR A C 1
ATOM 638 O O . TYR A 1 88 ? 3.033 -1.089 -10.919 1.00 92.88 88 TYR A O 1
ATOM 646 N N . ASN A 1 89 ? 4.886 -2.297 -11.306 1.00 94.00 89 ASN A N 1
ATOM 647 C CA . ASN A 1 89 ? 4.228 -3.603 -11.284 1.00 94.00 89 ASN A CA 1
ATOM 648 C C . ASN A 1 89 ? 5.162 -4.709 -10.759 1.00 94.00 89 ASN A C 1
ATOM 650 O O . ASN A 1 89 ? 5.009 -5.873 -11.121 1.00 94.00 89 ASN A O 1
ATOM 654 N N . ASP A 1 90 ? 6.153 -4.354 -9.939 1.00 91.06 90 ASP A N 1
ATOM 655 C CA . ASP A 1 90 ? 7.043 -5.343 -9.328 1.00 91.06 90 ASP A CA 1
ATOM 656 C C . ASP A 1 90 ? 6.415 -5.945 -8.056 1.00 91.06 90 ASP A C 1
ATOM 658 O O . ASP A 1 90 ? 5.610 -5.282 -7.395 1.00 91.06 90 ASP A O 1
ATOM 662 N N . PRO A 1 91 ? 6.767 -7.191 -7.680 1.00 90.62 91 PRO A N 1
ATOM 663 C CA . PRO A 1 91 ? 6.179 -7.862 -6.523 1.00 90.62 91 PRO A CA 1
ATOM 664 C C . PRO A 1 91 ? 6.407 -7.130 -5.191 1.00 90.62 91 PRO A C 1
ATOM 666 O O . PRO A 1 91 ? 7.498 -6.624 -4.927 1.00 90.62 91 PRO A O 1
ATOM 669 N N . ILE A 1 92 ? 5.395 -7.178 -4.320 1.00 93.00 92 ILE A N 1
ATOM 670 C CA . ILE A 1 92 ? 5.414 -6.699 -2.918 1.00 93.00 92 ILE A CA 1
ATOM 671 C C . ILE A 1 92 ? 4.689 -7.665 -1.964 1.00 93.00 92 ILE A C 1
ATOM 673 O O . ILE A 1 92 ? 4.261 -7.305 -0.868 1.00 93.00 92 ILE A O 1
ATOM 677 N N . LEU A 1 93 ? 4.534 -8.921 -2.383 1.00 90.94 93 LEU A N 1
ATOM 678 C CA . LEU A 1 93 ? 3.759 -9.932 -1.659 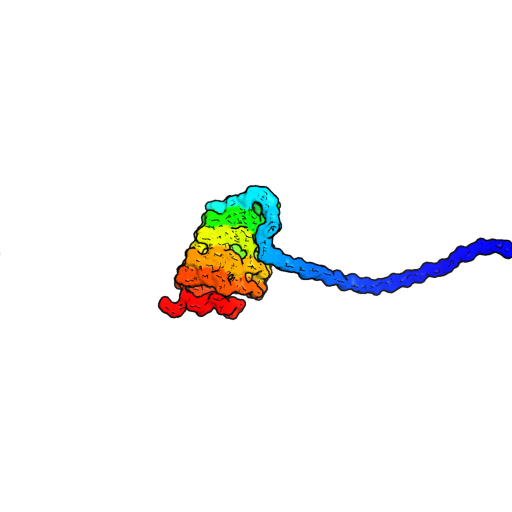1.00 90.94 93 LEU A CA 1
ATOM 679 C C . LEU A 1 93 ? 4.390 -10.348 -0.314 1.00 90.94 93 LEU A C 1
ATOM 681 O O . LEU A 1 93 ? 3.715 -10.947 0.516 1.00 90.94 93 LEU A O 1
ATOM 685 N N . CYS A 1 94 ? 5.674 -10.041 -0.086 1.00 89.88 94 CYS A N 1
ATOM 686 C CA . CYS A 1 94 ? 6.416 -10.453 1.114 1.00 89.88 94 CYS A CA 1
ATOM 687 C C . CYS A 1 94 ? 6.444 -9.445 2.258 1.00 89.88 94 CYS A C 1
ATOM 689 O O . CYS A 1 94 ? 7.151 -9.661 3.250 1.00 89.88 94 CYS A O 1
ATOM 691 N N . TRP A 1 95 ? 5.688 -8.365 2.115 1.00 94.12 95 TRP A N 1
ATOM 692 C CA . TRP A 1 95 ? 5.467 -7.385 3.160 1.00 94.12 95 TRP A CA 1
ATOM 693 C C . TRP A 1 95 ? 4.615 -7.964 4.293 1.00 94.12 95 TRP A C 1
ATOM 695 O O . TRP A 1 95 ? 3.556 -8.538 4.054 1.00 94.12 95 TRP A O 1
ATOM 705 N N . ASP A 1 96 ? 5.077 -7.789 5.531 1.00 95.00 96 ASP A N 1
ATOM 706 C CA . ASP A 1 96 ? 4.268 -8.031 6.726 1.00 95.00 96 ASP A CA 1
ATOM 707 C C . ASP A 1 96 ? 3.453 -6.771 7.033 1.00 95.00 96 ASP A C 1
ATOM 709 O O . ASP A 1 96 ? 3.984 -5.779 7.533 1.00 95.00 96 ASP A O 1
ATOM 713 N N . THR A 1 97 ? 2.162 -6.803 6.707 1.00 97.25 97 THR A N 1
ATOM 714 C CA . THR A 1 97 ? 1.244 -5.674 6.901 1.00 97.25 97 THR A CA 1
ATOM 715 C C . THR A 1 97 ? 0.481 -5.735 8.224 1.00 97.25 97 THR A C 1
ATOM 717 O O . THR A 1 97 ? -0.388 -4.897 8.454 1.00 97.25 97 THR A O 1
ATOM 720 N N . SER A 1 98 ? 0.800 -6.670 9.127 1.00 97.62 98 SER A N 1
ATOM 721 C CA . SER A 1 98 ? 0.035 -6.899 10.366 1.00 97.62 98 SER A CA 1
ATOM 722 C C . SER A 1 98 ? 0.043 -5.719 11.350 1.00 97.62 98 SER A C 1
ATOM 724 O O . SER A 1 98 ? -0.749 -5.685 12.297 1.00 97.62 98 SER A O 1
ATOM 726 N N . SER A 1 99 ? 0.919 -4.731 11.150 1.00 98.25 99 SER A N 1
ATOM 727 C CA . SER A 1 99 ? 0.968 -3.471 11.910 1.00 98.25 99 SER A CA 1
ATOM 728 C C . SER A 1 99 ? 0.231 -2.307 11.236 1.00 98.25 99 SER A C 1
ATOM 730 O O . SER A 1 99 ? 0.040 -1.265 11.866 1.00 98.25 99 SER A O 1
ATOM 732 N N . VAL A 1 100 ? -0.197 -2.457 9.981 1.00 98.44 100 VAL A N 1
ATOM 733 C CA . VAL A 1 100 ? -0.777 -1.373 9.182 1.00 98.44 100 VAL A CA 1
ATOM 734 C C . VAL A 1 100 ? -2.209 -1.078 9.625 1.00 98.44 100 VAL A C 1
ATOM 736 O O . VAL A 1 100 ? -3.038 -1.966 9.800 1.00 98.44 100 VAL A O 1
ATOM 739 N N . THR A 1 101 ? -2.511 0.209 9.779 1.00 97.69 101 THR A N 1
ATOM 740 C CA . THR A 1 101 ? -3.822 0.723 10.202 1.00 97.69 101 THR A CA 1
ATOM 741 C C . THR A 1 101 ? -4.484 1.615 9.151 1.00 97.69 101 THR A C 1
ATOM 743 O O . THR A 1 101 ? -5.704 1.802 9.189 1.00 97.69 101 THR A O 1
ATOM 746 N N . ALA A 1 102 ? -3.717 2.136 8.187 1.00 97.25 102 ALA A N 1
ATOM 747 C CA . ALA A 1 102 ? -4.206 3.007 7.122 1.00 97.25 102 ALA A CA 1
ATOM 748 C C . ALA A 1 102 ? -3.607 2.635 5.757 1.00 97.25 102 ALA A C 1
ATOM 750 O O . ALA A 1 102 ? -2.391 2.525 5.614 1.00 97.25 102 ALA A O 1
ATOM 751 N N . MET A 1 103 ? -4.476 2.466 4.755 1.00 97.19 103 MET A N 1
ATOM 752 C CA . MET A 1 103 ? -4.131 2.148 3.359 1.00 97.19 103 MET A CA 1
ATOM 753 C C . MET A 1 103 ? -4.881 3.055 2.364 1.00 97.19 103 MET A C 1
ATOM 755 O O . MET A 1 103 ? -5.096 2.699 1.204 1.00 97.19 103 MET A O 1
ATOM 759 N N . THR A 1 104 ? -5.312 4.239 2.811 1.00 95.50 104 THR A N 1
ATOM 760 C CA . THR A 1 104 ? -6.066 5.189 1.978 1.00 95.50 104 THR A CA 1
ATOM 761 C C . THR A 1 104 ? -5.277 5.547 0.716 1.00 95.50 104 THR A C 1
ATOM 763 O O . THR A 1 104 ? -4.132 5.983 0.796 1.00 95.50 104 THR A O 1
ATOM 766 N N . GLY A 1 105 ? -5.882 5.345 -0.454 1.00 95.44 105 GLY A N 1
ATOM 767 C CA . GLY A 1 105 ? -5.322 5.700 -1.755 1.00 95.44 105 GLY A CA 1
ATOM 768 C C . GLY A 1 105 ? -3.979 5.053 -2.075 1.00 95.44 105 GLY A C 1
ATOM 769 O O . GLY A 1 105 ? -3.232 5.604 -2.881 1.00 95.44 105 GLY A O 1
ATOM 770 N N . MET A 1 106 ? -3.632 3.931 -1.430 1.00 97.19 106 MET A N 1
ATOM 771 C CA . MET A 1 106 ? -2.308 3.316 -1.548 1.00 97.19 106 MET A CA 1
ATOM 772 C C . MET A 1 106 ? -1.889 3.096 -3.009 1.00 97.19 106 MET A C 1
ATOM 774 O O . MET A 1 106 ? -0.753 3.420 -3.337 1.00 97.19 106 MET A O 1
ATOM 778 N N . PHE A 1 107 ? -2.805 2.644 -3.873 1.00 97.00 107 PHE A N 1
ATOM 779 C CA . PHE A 1 107 ? -2.599 2.437 -5.312 1.00 97.00 107 PHE A CA 1
ATOM 780 C C . PHE A 1 107 ? -3.436 3.387 -6.183 1.00 97.00 107 PHE A C 1
ATOM 782 O O . PHE A 1 107 ? -3.722 3.073 -7.335 1.00 97.00 107 PHE A O 1
ATOM 789 N N . TYR A 1 108 ? -3.825 4.552 -5.655 1.00 95.56 108 TYR A N 1
ATOM 790 C CA . TYR A 1 108 ? -4.551 5.568 -6.421 1.00 95.56 108 TYR A CA 1
ATOM 791 C C . TYR A 1 108 ? -3.779 5.935 -7.701 1.00 95.56 108 TYR A C 1
ATOM 793 O O . TYR A 1 108 ? -2.615 6.336 -7.622 1.00 95.56 108 TYR A O 1
ATOM 801 N N . GLU A 1 109 ? -4.398 5.779 -8.872 1.00 95.69 109 GLU A N 1
ATOM 802 C CA . GLU A 1 109 ? -3.773 6.008 -10.187 1.00 95.69 109 GLU A CA 1
ATOM 803 C C . GLU A 1 109 ? -2.493 5.182 -10.471 1.00 95.69 109 GLU A C 1
ATOM 805 O O . GLU A 1 109 ? -1.700 5.508 -11.361 1.00 95.69 109 GLU A O 1
ATOM 810 N N . ALA A 1 110 ? -2.271 4.070 -9.761 1.00 95.62 110 ALA A N 1
ATOM 811 C CA . ALA A 1 110 ? -1.204 3.111 -10.067 1.00 95.62 110 ALA A CA 1
ATOM 812 C C . ALA A 1 110 ? -1.634 2.180 -11.217 1.00 95.62 110 ALA A C 1
ATOM 814 O O . ALA A 1 110 ? -1.858 0.983 -11.038 1.00 95.62 110 ALA A O 1
ATOM 815 N N . SER A 1 111 ? -1.801 2.753 -12.409 1.00 95.25 111 SER A N 1
ATOM 816 C CA . SER A 1 111 ? -2.513 2.131 -13.532 1.00 95.25 111 SER A CA 1
ATOM 817 C C . SER A 1 111 ? -1.945 0.791 -14.018 1.00 95.25 111 SER A C 1
ATOM 819 O O . SER A 1 111 ? -2.723 -0.025 -14.502 1.00 95.25 111 SER A O 1
ATOM 821 N N . ALA A 1 112 ? -0.640 0.529 -13.879 1.00 96.12 112 ALA A N 1
ATOM 822 C CA . ALA A 1 112 ? -0.018 -0.741 -14.276 1.00 96.12 112 ALA A CA 1
ATOM 823 C C . ALA A 1 112 ? 0.028 -1.818 -13.177 1.00 96.12 112 ALA A C 1
ATOM 825 O O . ALA A 1 112 ? 0.406 -2.955 -13.473 1.00 96.12 112 ALA A O 1
ATOM 826 N N . PHE A 1 113 ? -0.316 -1.495 -11.928 1.00 95.81 113 PHE A N 1
ATOM 827 C CA . PHE A 1 113 ? -0.145 -2.423 -10.812 1.00 95.81 113 PHE A CA 1
ATOM 828 C C . PHE A 1 113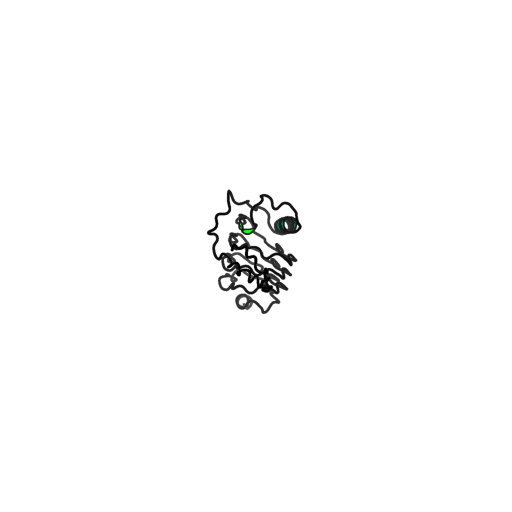 ? -1.151 -3.581 -10.880 1.00 95.81 113 PHE A C 1
ATOM 830 O O . PHE A 1 113 ? -2.362 -3.371 -10.885 1.00 95.81 113 PHE A O 1
ATOM 837 N N . ASN A 1 114 ? -0.651 -4.818 -10.911 1.00 95.12 114 ASN A N 1
ATOM 838 C CA . ASN A 1 114 ? -1.467 -6.033 -10.969 1.00 95.12 114 ASN A CA 1
ATOM 839 C C . ASN A 1 114 ? -0.774 -7.230 -10.284 1.00 95.12 114 ASN A C 1
ATOM 841 O O . ASN A 1 114 ? -0.823 -8.357 -10.778 1.00 95.12 114 ASN A O 1
ATOM 845 N N . GLN A 1 115 ? -0.075 -6.983 -9.173 1.00 93.94 115 GLN A N 1
ATOM 846 C CA . GLN A 1 115 ? 0.595 -8.035 -8.405 1.00 93.94 115 GLN A CA 1
ATOM 847 C C . GLN A 1 115 ? -0.322 -8.624 -7.326 1.00 93.94 115 GLN A C 1
ATOM 849 O O . GLN A 1 115 ? -1.135 -7.890 -6.759 1.00 93.94 115 GLN A O 1
ATOM 854 N N . PRO A 1 116 ? -0.201 -9.932 -7.022 1.00 92.62 116 PRO A N 1
ATOM 855 C CA . PRO A 1 116 ? -0.983 -10.561 -5.964 1.00 92.62 116 PRO A CA 1
ATOM 856 C C . PRO A 1 116 ? -0.602 -9.993 -4.589 1.00 92.62 116 PRO A C 1
ATOM 858 O O . PRO A 1 116 ? 0.580 -9.860 -4.265 1.00 92.62 116 PRO A O 1
ATOM 861 N N . ILE A 1 117 ? -1.625 -9.663 -3.799 1.00 93.44 117 ILE A N 1
ATOM 862 C CA . ILE A 1 117 ? -1.538 -9.063 -2.453 1.00 93.44 117 ILE A CA 1
ATOM 863 C C . ILE A 1 117 ? -2.601 -9.647 -1.502 1.00 93.44 117 ILE A C 1
ATOM 865 O O . ILE A 1 117 ? -2.914 -9.075 -0.459 1.00 93.44 117 ILE A O 1
ATOM 869 N N . ASP A 1 118 ? -3.170 -10.802 -1.851 1.00 91.44 118 ASP A N 1
ATOM 870 C CA . ASP A 1 118 ? -4.150 -11.527 -1.036 1.00 91.44 118 ASP A CA 1
ATOM 871 C C . ASP A 1 118 ? -3.556 -12.015 0.297 1.00 91.44 118 ASP A C 1
ATOM 873 O O . ASP A 1 118 ? -4.280 -12.234 1.264 1.00 91.44 118 ASP A O 1
ATOM 877 N N . SER A 1 119 ? -2.230 -12.143 0.385 1.00 91.19 119 SER A N 1
ATOM 878 C CA . SER A 1 119 ? -1.524 -12.572 1.597 1.00 91.19 119 SER A CA 1
ATOM 879 C C . SER A 1 119 ? -1.380 -11.493 2.674 1.00 91.19 119 SER A C 1
ATOM 881 O O . SER A 1 119 ? -0.854 -11.787 3.747 1.00 91.19 119 SER A O 1
ATOM 883 N N . TRP A 1 120 ? -1.781 -10.250 2.405 1.00 95.25 120 TRP A N 1
ATOM 884 C CA . TRP A 1 120 ? -1.673 -9.160 3.373 1.00 95.25 120 TRP A CA 1
ATOM 885 C C . TRP A 1 120 ? -2.664 -9.322 4.529 1.00 95.25 120 TRP A C 1
ATOM 887 O O . TRP A 1 120 ? -3.844 -9.600 4.331 1.00 95.25 120 TRP A O 1
ATOM 897 N N . ASP A 1 121 ? -2.182 -9.095 5.750 1.00 96.00 121 ASP A N 1
ATOM 898 C CA . ASP A 1 121 ? -3.032 -8.964 6.931 1.00 96.00 121 ASP A CA 1
ATOM 899 C C . ASP A 1 121 ? -3.631 -7.553 6.961 1.00 96.00 121 ASP A C 1
ATOM 901 O O . ASP A 1 121 ? -2.909 -6.563 7.108 1.00 96.00 121 ASP A O 1
ATOM 905 N N . THR A 1 122 ? -4.953 -7.467 6.806 1.00 95.75 122 THR A N 1
ATOM 906 C CA . THR A 1 122 ? -5.716 -6.213 6.852 1.00 95.75 122 THR A CA 1
ATOM 907 C C . THR A 1 122 ? -6.564 -6.065 8.116 1.00 95.75 122 THR A C 1
ATOM 909 O O . THR A 1 122 ? -7.301 -5.088 8.239 1.00 95.75 122 THR A O 1
ATOM 912 N N . SER A 1 123 ? -6.455 -6.981 9.086 1.00 95.94 123 SER A N 1
ATOM 913 C CA . SER A 1 123 ? -7.340 -7.055 10.264 1.00 95.94 123 SER A CA 1
ATOM 914 C C . SER A 1 123 ? -7.337 -5.792 11.138 1.00 95.94 123 SER A C 1
ATOM 916 O O . SER A 1 123 ? -8.330 -5.476 11.802 1.00 95.94 123 SER A O 1
ATOM 918 N N . LYS A 1 124 ? -6.239 -5.023 11.120 1.00 97.06 124 LYS A N 1
ATOM 919 C CA . LYS A 1 124 ? -6.099 -3.741 11.836 1.00 97.06 124 LYS A CA 1
ATOM 920 C C . LYS A 1 124 ? -6.374 -2.508 10.975 1.00 97.06 124 LYS A C 1
ATOM 922 O O . LYS A 1 124 ? -6.377 -1.393 11.501 1.00 97.06 124 LYS A O 1
ATOM 927 N N . VAL A 1 125 ? -6.600 -2.671 9.674 1.00 96.31 125 VAL A N 1
ATOM 928 C CA . VAL A 1 125 ? -6.789 -1.547 8.758 1.00 96.31 125 VAL A CA 1
ATOM 929 C C . VAL A 1 125 ? -8.158 -0.915 8.991 1.00 96.31 125 VAL A C 1
ATOM 931 O O . VAL A 1 125 ? -9.196 -1.572 8.979 1.00 96.31 125 VAL A O 1
ATOM 934 N N . THR A 1 126 ? -8.158 0.399 9.194 1.00 94.75 126 THR A N 1
ATOM 935 C CA . THR A 1 126 ? -9.364 1.188 9.486 1.00 94.75 126 THR A CA 1
ATOM 936 C C . THR A 1 126 ? -9.787 2.090 8.327 1.00 94.75 126 THR A C 1
ATOM 938 O O . THR A 1 126 ? -10.944 2.518 8.269 1.00 94.75 126 THR A O 1
ATOM 941 N N . SER A 1 127 ? -8.883 2.357 7.375 1.00 92.44 127 SER A N 1
ATOM 942 C CA . SER A 1 127 ? -9.136 3.207 6.207 1.00 92.44 127 SER A CA 1
ATOM 943 C C . SER A 1 127 ? -8.572 2.608 4.913 1.00 92.44 127 SER A C 1
ATOM 945 O O . SER A 1 127 ? -7.393 2.264 4.840 1.00 92.44 127 SER A O 1
ATOM 947 N N . MET A 1 128 ? -9.431 2.503 3.890 1.00 92.50 128 MET A N 1
ATOM 948 C CA . MET A 1 128 ? -9.109 1.970 2.552 1.00 92.50 128 MET A CA 1
ATOM 949 C C . MET A 1 128 ? -9.758 2.805 1.428 1.00 92.50 128 MET A C 1
ATOM 951 O O . MET A 1 128 ? -10.009 2.317 0.327 1.00 92.50 128 MET A O 1
ATOM 955 N N . GLN A 1 129 ? -10.095 4.068 1.705 1.00 90.06 129 GLN A N 1
ATOM 956 C CA . GLN A 1 129 ? -10.738 4.954 0.725 1.00 90.06 129 GLN A CA 1
ATOM 957 C C . GLN A 1 129 ? -9.832 5.098 -0.500 1.00 90.06 129 GLN A C 1
ATOM 959 O O . GLN A 1 129 ? -8.621 5.219 -0.335 1.00 90.06 129 GLN A O 1
ATOM 964 N N . PHE A 1 130 ? -10.394 5.080 -1.707 1.00 91.56 130 PHE A N 1
ATOM 965 C CA . PHE A 1 130 ? -9.655 5.244 -2.968 1.00 91.56 130 PHE A CA 1
ATOM 966 C C . PHE A 1 130 ? -8.504 4.247 -3.211 1.00 91.56 130 PHE A C 1
ATOM 968 O O . PHE A 1 130 ? -7.663 4.500 -4.069 1.00 91.56 130 PHE A O 1
ATOM 975 N N . MET A 1 131 ? -8.424 3.128 -2.473 1.00 91.50 131 MET A N 1
ATOM 976 C CA . MET A 1 131 ? -7.238 2.256 -2.465 1.00 91.50 131 MET A CA 1
ATOM 977 C C . MET A 1 131 ? -6.791 1.804 -3.862 1.00 91.50 131 MET A C 1
ATOM 979 O O . MET A 1 131 ? -5.591 1.788 -4.110 1.00 91.50 131 MET A O 1
ATOM 983 N N . PHE A 1 132 ? -7.743 1.507 -4.752 1.00 92.38 132 PHE A N 1
ATOM 984 C CA . PHE A 1 132 ? -7.529 1.098 -6.150 1.00 92.38 132 PHE A CA 1
ATOM 985 C C . PHE A 1 132 ? -8.277 1.995 -7.147 1.00 92.38 132 PHE A C 1
ATOM 987 O O . PHE A 1 132 ? -8.614 1.563 -8.251 1.00 92.38 132 PHE A O 1
ATOM 994 N N . ASP A 1 133 ? -8.616 3.221 -6.749 1.00 91.94 133 ASP A N 1
ATOM 995 C CA . ASP A 1 133 ? -9.261 4.153 -7.672 1.00 91.94 133 ASP A CA 1
ATOM 996 C C . ASP A 1 133 ? -8.291 4.466 -8.821 1.00 91.94 133 ASP A C 1
ATOM 998 O O . ASP A 1 133 ? -7.105 4.710 -8.597 1.00 91.94 133 ASP A O 1
ATOM 1002 N N . GLU A 1 134 ? -8.778 4.341 -10.055 1.00 93.44 134 GLU A N 1
ATOM 1003 C CA . GLU A 1 134 ? -7.985 4.455 -11.291 1.00 93.44 134 GLU A CA 1
ATOM 1004 C C . GLU A 1 134 ? -6.791 3.470 -11.445 1.00 93.44 134 GLU A C 1
ATOM 1006 O O . GLU A 1 134 ? -6.006 3.580 -12.391 1.00 93.44 134 GLU A O 1
ATOM 1011 N N . ALA A 1 135 ? -6.676 2.435 -10.600 1.00 93.06 135 ALA A N 1
ATOM 1012 C CA . ALA A 1 135 ? -5.711 1.336 -10.759 1.00 93.06 135 ALA A CA 1
ATOM 1013 C C . ALA A 1 135 ? -6.192 0.317 -11.815 1.00 93.06 135 ALA A C 1
ATOM 1015 O O . ALA A 1 135 ? -6.554 -0.818 -11.510 1.00 93.06 135 ALA A O 1
ATOM 1016 N N . SER A 1 136 ? -6.259 0.751 -13.074 1.00 91.75 136 SER A N 1
ATOM 1017 C CA . SER A 1 136 ? -7.007 0.070 -14.142 1.00 91.75 136 SER A CA 1
ATOM 1018 C C . SER A 1 136 ? -6.541 -1.348 -14.498 1.00 91.75 136 SER A C 1
ATOM 1020 O O . SER A 1 136 ? -7.357 -2.135 -14.980 1.00 91.75 136 SER A O 1
ATOM 1022 N N . ALA A 1 137 ? -5.271 -1.698 -14.271 1.00 94.62 137 ALA A N 1
ATOM 1023 C CA . ALA A 1 137 ? -4.766 -3.049 -14.515 1.00 94.62 137 ALA A CA 1
ATOM 1024 C C . ALA A 1 137 ? -5.040 -4.041 -13.373 1.00 94.62 137 ALA A C 1
ATOM 1026 O O . ALA A 1 137 ? -4.879 -5.245 -13.591 1.00 94.62 137 ALA A O 1
ATOM 1027 N N . PHE A 1 138 ? -5.421 -3.577 -12.178 1.00 93.75 138 PHE A N 1
ATOM 1028 C CA . PHE A 1 138 ? -5.548 -4.446 -11.011 1.00 93.75 138 PHE A CA 1
ATOM 1029 C C . PHE A 1 138 ? -6.729 -5.410 -11.163 1.00 93.75 138 PHE A C 1
ATOM 1031 O O . PHE A 1 138 ? -7.888 -5.004 -11.238 1.00 93.75 138 PHE A O 1
ATOM 1038 N N . ASN A 1 139 ? -6.423 -6.706 -11.194 1.00 90.94 139 ASN A N 1
ATOM 1039 C CA . ASN A 1 139 ? -7.397 -7.786 -11.328 1.00 90.94 139 ASN A CA 1
ATOM 1040 C C . ASN A 1 139 ? -6.922 -9.040 -10.572 1.00 90.94 139 ASN A C 1
ATOM 1042 O O . ASN A 1 139 ? -6.857 -10.136 -11.132 1.00 90.94 139 ASN A O 1
ATOM 1046 N N . GLN A 1 140 ? -6.515 -8.860 -9.314 1.00 91.00 140 GLN A N 1
ATOM 1047 C CA . GLN A 1 140 ? -6.089 -9.946 -8.428 1.00 91.00 140 GLN A CA 1
ATOM 1048 C C . GLN A 1 140 ? -7.157 -10.227 -7.365 1.00 91.00 140 GLN A C 1
ATOM 1050 O O . GLN A 1 140 ? -7.860 -9.299 -6.951 1.00 91.00 140 GLN A O 1
ATOM 1055 N N . PRO A 1 141 ? -7.293 -11.485 -6.909 1.00 88.81 141 PRO A N 1
ATOM 1056 C CA . PRO A 1 141 ? -8.173 -11.802 -5.792 1.00 88.81 141 PRO A CA 1
ATOM 1057 C C . PRO A 1 141 ? -7.686 -11.105 -4.516 1.00 88.81 141 PRO A C 1
ATOM 1059 O O . PRO A 1 141 ? -6.484 -10.981 -4.294 1.00 88.81 141 PRO A O 1
ATOM 1062 N N . ILE A 1 142 ? -8.629 -10.676 -3.678 1.00 88.88 142 ILE A N 1
ATOM 1063 C CA . ILE A 1 142 ? -8.376 -10.133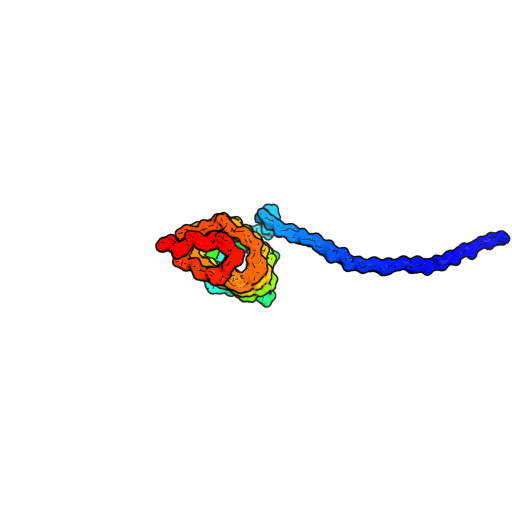 -2.328 1.00 88.88 142 ILE A CA 1
ATOM 1064 C C . ILE A 1 142 ? -9.456 -10.589 -1.335 1.00 88.88 142 ILE A C 1
ATOM 1066 O O . ILE A 1 142 ? -9.758 -9.919 -0.352 1.00 88.88 142 ILE A O 1
ATOM 1070 N N . ASP A 1 143 ? -10.071 -11.740 -1.607 1.00 85.75 143 ASP A N 1
ATOM 1071 C CA . ASP A 1 143 ? -11.189 -12.282 -0.825 1.00 85.75 143 ASP A CA 1
ATOM 1072 C C . ASP A 1 143 ? -10.787 -12.682 0.609 1.00 85.75 143 ASP A C 1
ATOM 1074 O O . ASP A 1 143 ? -11.642 -12.902 1.463 1.00 85.75 143 ASP A O 1
ATOM 1078 N N . SER A 1 144 ? -9.484 -12.792 0.873 1.00 88.31 144 SER A N 1
ATOM 1079 C CA . SER A 1 144 ? -8.882 -13.090 2.176 1.00 88.31 144 SER A CA 1
ATOM 1080 C C . SER A 1 144 ? -8.796 -11.884 3.113 1.00 88.31 144 SER A C 1
ATOM 1082 O O . SER A 1 144 ? -8.494 -12.065 4.293 1.00 88.31 144 SER A O 1
ATOM 1084 N N . TRP A 1 145 ? -9.018 -10.666 2.618 1.00 91.88 145 TRP A N 1
ATOM 1085 C CA . TRP A 1 145 ? -8.865 -9.459 3.421 1.00 91.88 145 TRP A CA 1
ATOM 1086 C C . TRP A 1 145 ? -9.969 -9.338 4.472 1.00 91.88 145 TRP A C 1
ATOM 1088 O O . TRP A 1 145 ? -11.162 -9.357 4.172 1.00 91.88 145 TRP A O 1
ATOM 1098 N N . ASP A 1 146 ? -9.561 -9.144 5.723 1.00 91.12 146 ASP A N 1
ATOM 1099 C CA . ASP A 1 146 ? -10.464 -8.780 6.807 1.00 91.12 146 ASP A CA 1
ATOM 1100 C C . ASP A 1 146 ? -10.759 -7.276 6.747 1.00 91.12 146 ASP A C 1
ATOM 1102 O O . ASP A 1 146 ? -9.882 -6.443 6.992 1.00 91.12 146 ASP A O 1
ATOM 1106 N N . THR A 1 147 ? -12.003 -6.926 6.416 1.00 87.75 147 THR A N 1
ATOM 1107 C CA . THR A 1 147 ? -12.480 -5.537 6.360 1.00 87.75 147 THR A CA 1
ATOM 1108 C C . THR A 1 147 ? -13.348 -5.145 7.560 1.00 87.75 147 THR A C 1
ATOM 1110 O O . THR A 1 147 ? -13.948 -4.071 7.551 1.00 87.75 147 THR A O 1
ATOM 1113 N N . SER A 1 148 ? -13.447 -5.979 8.601 1.00 89.69 148 SER A N 1
ATOM 1114 C CA . SER A 1 148 ? -14.318 -5.736 9.768 1.00 89.69 148 SER A CA 1
ATOM 1115 C C . SER A 1 148 ? -13.930 -4.484 10.575 1.00 89.69 148 SER A C 1
ATOM 1117 O O . SER A 1 148 ? -14.768 -3.824 11.202 1.00 89.69 148 SER A O 1
ATOM 1119 N N . SER A 1 149 ? -12.653 -4.105 10.522 1.00 89.94 149 SER A N 1
ATOM 1120 C CA . SER A 1 149 ? -12.110 -2.906 11.169 1.00 89.94 149 SER A CA 1
ATOM 1121 C C . SER A 1 149 ? -12.250 -1.632 10.331 1.00 89.94 149 SER A C 1
ATOM 1123 O O . SER A 1 149 ? -12.064 -0.531 10.860 1.00 89.94 149 SER A O 1
ATOM 1125 N N . VAL A 1 150 ? -12.628 -1.735 9.054 1.00 87.69 150 VAL A N 1
ATOM 1126 C CA . VAL A 1 150 ? -12.691 -0.573 8.165 1.00 87.69 150 VAL A CA 1
ATOM 1127 C C . VAL A 1 150 ? -13.911 0.283 8.506 1.00 87.69 150 VAL A C 1
ATOM 1129 O O . VAL A 1 150 ? -15.020 -0.214 8.682 1.00 87.69 150 VAL A O 1
ATOM 1132 N N . ARG A 1 151 ? -13.709 1.595 8.650 1.00 80.38 151 ARG A N 1
ATOM 1133 C CA . ARG A 1 151 ? -14.781 2.572 8.938 1.00 80.38 151 ARG A CA 1
ATOM 1134 C C . ARG A 1 151 ? -15.130 3.437 7.736 1.00 80.38 151 ARG A C 1
ATOM 1136 O O . ARG A 1 151 ? -16.186 4.057 7.694 1.00 80.38 151 ARG A O 1
ATOM 1143 N N . HIS A 1 152 ? -14.242 3.464 6.750 1.00 70.00 152 HIS A N 1
ATOM 1144 C CA . HIS A 1 152 ? -14.377 4.282 5.560 1.00 70.00 152 HIS A CA 1
ATOM 1145 C C . HIS A 1 152 ? -14.030 3.454 4.321 1.00 70.00 152 HIS A C 1
ATOM 1147 O O . HIS A 1 152 ? -12.865 3.338 3.937 1.00 70.00 152 HIS A O 1
ATOM 1153 N N . LEU A 1 153 ? -15.068 2.881 3.712 1.00 63.47 153 LEU A N 1
ATOM 1154 C CA . LEU A 1 153 ? -15.028 2.189 2.425 1.00 63.47 153 LEU A CA 1
ATOM 1155 C C . LEU A 1 153 ? -15.670 3.093 1.373 1.00 63.47 153 LEU A C 1
ATOM 1157 O O . LEU A 1 153 ? -16.824 2.914 0.998 1.00 63.47 153 LEU A O 1
ATOM 1161 N N . LEU A 1 154 ? -14.942 4.115 0.935 1.00 63.00 154 LEU A N 1
ATOM 1162 C CA . LEU A 1 154 ? -15.300 4.863 -0.268 1.00 63.00 154 LEU A CA 1
ATOM 1163 C C . LEU A 1 154 ? -14.393 4.340 -1.381 1.00 63.00 154 LEU A C 1
ATOM 1165 O O . LEU A 1 154 ? -13.326 4.892 -1.632 1.00 63.00 154 LEU A O 1
ATOM 1169 N N . SER A 1 155 ? -14.762 3.197 -1.960 1.00 54.12 155 SER A N 1
ATOM 1170 C CA . SER A 1 155 ? -14.161 2.719 -3.204 1.00 54.12 155 SER A CA 1
ATOM 1171 C C . SER A 1 155 ? -15.159 2.980 -4.322 1.00 54.12 155 SER A C 1
ATOM 1173 O O . SER A 1 155 ? -16.246 2.408 -4.343 1.00 54.12 155 SER A O 1
ATOM 1175 N N . THR A 1 156 ? -14.807 3.880 -5.229 1.00 47.62 156 THR A N 1
ATOM 1176 C CA . THR A 1 156 ? -15.563 4.203 -6.445 1.00 47.62 156 THR A CA 1
ATOM 1177 C C . THR A 1 156 ? -15.358 3.174 -7.557 1.00 47.62 156 THR A C 1
ATOM 1179 O O . THR A 1 156 ? -15.987 3.290 -8.606 1.00 47.62 156 THR A O 1
ATOM 1182 N N . SER A 1 157 ? -14.531 2.144 -7.338 1.00 49.56 157 SER A N 1
ATOM 1183 C CA . SER A 1 157 ? -14.165 1.187 -8.380 1.00 49.56 157 SER A CA 1
ATOM 1184 C C . SER A 1 157 ? -14.964 -0.125 -8.257 1.00 49.56 157 SER A C 1
ATOM 1186 O O . SER A 1 157 ? -14.767 -0.873 -7.296 1.00 49.56 157 SER A O 1
ATOM 1188 N N . PRO A 1 158 ? -15.855 -0.453 -9.218 1.00 48.03 158 PRO A N 1
ATOM 1189 C CA . PRO A 1 158 ? -16.668 -1.678 -9.215 1.00 48.03 158 PRO A CA 1
ATOM 1190 C C . PRO A 1 158 ? -15.869 -2.960 -9.528 1.00 48.03 158 PRO A C 1
ATOM 1192 O O . PRO A 1 158 ? -16.458 -4.023 -9.711 1.00 48.03 158 PRO A O 1
ATOM 1195 N N . LEU A 1 159 ? -14.539 -2.867 -9.621 1.00 46.88 159 LEU A N 1
ATOM 1196 C CA . LEU A 1 159 ? -13.666 -3.917 -10.148 1.00 46.88 159 LEU A CA 1
ATOM 1197 C C . LEU A 1 159 ? -13.229 -4.967 -9.124 1.00 46.88 159 LEU A C 1
ATOM 1199 O O . LEU A 1 159 ? -12.592 -5.937 -9.520 1.00 46.88 159 LEU A O 1
ATOM 1203 N N . ILE A 1 160 ? -13.577 -4.827 -7.839 1.00 54.06 160 ILE A N 1
ATOM 1204 C CA . ILE A 1 160 ? -13.160 -5.805 -6.829 1.00 54.06 160 ILE A CA 1
ATOM 1205 C C . ILE A 1 160 ? -14.366 -6.375 -6.069 1.00 54.06 160 ILE A C 1
ATOM 1207 O O . ILE A 1 160 ? -14.863 -5.741 -5.134 1.00 54.06 160 ILE A O 1
ATOM 1211 N N . PRO A 1 161 ? -14.837 -7.582 -6.437 1.00 46.47 161 PRO A N 1
ATOM 1212 C CA . PRO A 1 161 ? -15.993 -8.238 -5.820 1.00 46.47 161 PRO A CA 1
ATOM 1213 C C . PRO A 1 161 ? -15.905 -8.484 -4.299 1.00 46.47 161 PRO A C 1
ATOM 1215 O O . PRO A 1 161 ? -16.928 -8.793 -3.695 1.00 46.47 161 PRO A O 1
ATOM 1218 N N . GLY A 1 162 ? -14.736 -8.326 -3.665 1.00 49.31 162 GLY A N 1
ATOM 1219 C CA . GLY A 1 162 ? -14.520 -8.649 -2.245 1.00 49.31 162 GLY A CA 1
ATOM 1220 C C . GLY A 1 162 ? -14.693 -7.500 -1.240 1.00 49.31 162 GLY A C 1
ATOM 1221 O O . GLY A 1 162 ? -14.963 -7.756 -0.072 1.00 49.31 162 GLY A O 1
ATOM 1222 N N . ILE A 1 163 ? -14.593 -6.227 -1.649 1.00 51.47 163 ILE A N 1
ATOM 1223 C CA . ILE A 1 163 ? -14.563 -5.094 -0.689 1.00 51.47 163 ILE A CA 1
ATOM 1224 C C . ILE A 1 163 ? -15.973 -4.571 -0.324 1.00 51.47 163 ILE A C 1
ATOM 1226 O O . ILE A 1 163 ? -16.151 -3.831 0.644 1.00 51.47 163 ILE A O 1
ATOM 1230 N N . LEU A 1 164 ? -17.020 -4.972 -1.051 1.00 42.84 164 LEU A N 1
ATOM 1231 C CA . LEU A 1 164 ? -18.353 -4.357 -0.945 1.00 42.84 164 LEU A CA 1
ATOM 1232 C C . LEU A 1 164 ? -19.245 -4.830 0.224 1.00 42.84 164 LEU 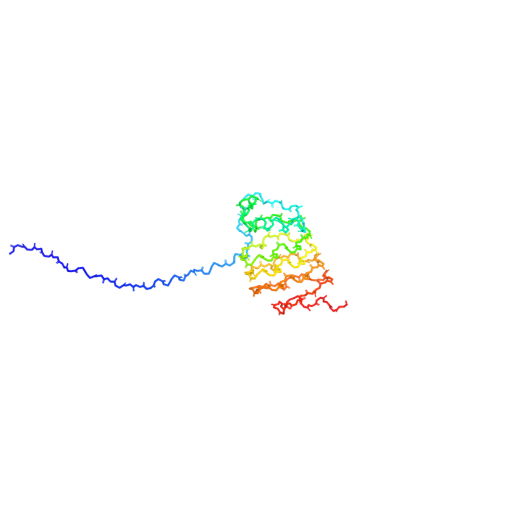A C 1
ATOM 1234 O O . LEU A 1 164 ? -20.410 -4.436 0.265 1.00 42.84 164 LEU A O 1
ATOM 1238 N N . GLN A 1 165 ? -18.763 -5.618 1.194 1.00 42.47 165 GLN A N 1
ATOM 1239 C CA . GLN A 1 165 ? -19.637 -6.125 2.273 1.00 42.47 165 GLN A CA 1
ATOM 1240 C C . GLN A 1 165 ? -19.589 -5.395 3.627 1.00 42.47 165 GLN A C 1
ATOM 1242 O O . GLN A 1 165 ? -20.431 -5.692 4.469 1.00 42.47 165 GLN A O 1
ATOM 1247 N N . ALA A 1 166 ? -18.711 -4.415 3.866 1.00 40.53 166 ALA A N 1
ATOM 1248 C CA . ALA A 1 166 ? -18.524 -3.889 5.232 1.00 40.53 166 ALA A CA 1
ATOM 1249 C C . ALA A 1 166 ? -19.013 -2.448 5.518 1.00 40.53 166 ALA A C 1
ATOM 1251 O O . ALA A 1 166 ? -18.710 -1.922 6.582 1.00 40.53 166 ALA A O 1
ATOM 1252 N N . SER A 1 167 ? -19.801 -1.797 4.649 1.00 38.97 167 SER A N 1
ATOM 1253 C CA . SER A 1 167 ? -20.314 -0.430 4.921 1.00 38.97 167 SER A CA 1
ATOM 1254 C C . SER A 1 167 ? -21.821 -0.305 5.185 1.00 38.97 167 SER A C 1
ATOM 1256 O O . SER A 1 167 ? -22.346 0.807 5.174 1.00 38.97 167 SER A O 1
ATOM 1258 N N . GLN A 1 168 ? -22.529 -1.402 5.470 1.00 33.91 168 GLN A N 1
ATOM 1259 C CA . GLN A 1 168 ? -23.946 -1.347 5.859 1.00 33.91 168 GLN A CA 1
ATOM 1260 C C . GLN A 1 168 ? -24.183 -1.878 7.277 1.00 33.91 168 GLN A C 1
ATOM 1262 O O . GLN A 1 168 ? -24.775 -2.940 7.441 1.00 33.91 168 GLN A O 1
ATOM 1267 N N . THR A 1 169 ? -23.765 -1.109 8.285 1.00 35.38 169 THR A N 1
ATOM 1268 C CA . THR A 1 169 ? -24.451 -1.004 9.590 1.00 35.38 169 THR A CA 1
ATOM 1269 C C . THR A 1 169 ? -24.175 0.352 10.209 1.00 35.38 169 THR A C 1
ATOM 1271 O O . THR A 1 169 ? -22.973 0.674 10.347 1.00 35.38 169 THR A O 1
#

Sequence (169 aa):
QPSTSSQPSSE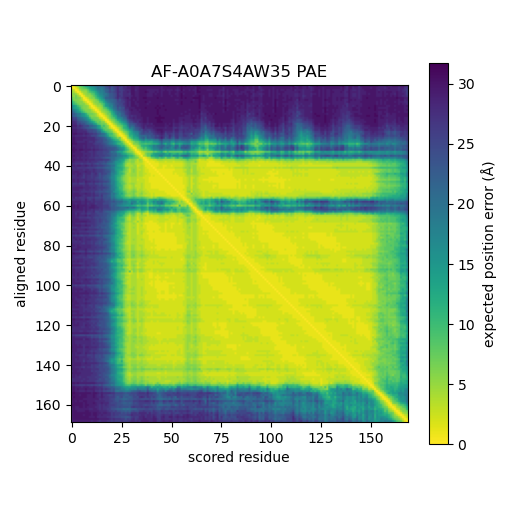PSSEPSSSSQPSSQPSTSCGSPCPNMRPVVSVSGSDFKLLISSCLSGGICEPGLPMNCWDVSFVTDMTYAFSWQQNYNDPILCWDTSSVTAMTGMFYEASAFNQPIDSWDTSKVTSMQFMFDEASAFNQPIDSWDTSSVRHLLSTSPLIPGILQASQT

Radius of gyration: 23.63 Å; Cα contacts (8 Å, |Δi|>4): 328; chains: 1; bounding box: 65×48×77 Å

Mean predicted aligned error: 12.06 Å